Protein AF-A0A1H8CCU9-F1 (afdb_monomer_lite)

Foldseek 3Di:
DDDQDFPDFDADPVRHTQWTDHQQWIWGQDPPPRDIDIDGHHPPDDDDDD

Sequence (50 aa):
MEADAIDDYLRCKCGKIVCEIVEDKVIIKCRHCKRFVVIEAEQVKTIEYN

Secondary structure (DSSP, 8-state):
-------EEEE-TTS-EEEEEETTEEEEE-TTT--EEEEE-TT-------

pLDDT: mean 85.7, std 12.62, range [46.88, 96.62]

Radius of gyration: 11.5 Å; chains: 1; bounding box: 28×29×24 Å

Structure (mmCIF, N/CA/C/O backbone):
data_AF-A0A1H8CCU9-F1
#
_entry.id   AF-A0A1H8CCU9-F1
#
loop_
_atom_site.group_PDB
_atom_site.id
_atom_site.type_symbol
_atom_site.label_atom_id
_atom_site.label_alt_id
_atom_site.label_comp_id
_atom_site.label_asym_id
_atom_site.label_entity_id
_atom_site.label_seq_id
_atom_site.pdbx_PDB_ins_code
_atom_site.Cartn_x
_atom_site.Cartn_y
_atom_site.Cartn_z
_atom_site.occupancy
_atom_site.B_iso_or_equiv
_atom_site.auth_seq_id
_atom_site.auth_comp_id
_atom_site.auth_asym_id
_atom_site.auth_atom_id
_atom_site.pdbx_PDB_model_num
ATOM 1 N N . MET A 1 1 ? -13.281 19.649 -6.535 1.00 48.09 1 MET A N 1
ATOM 2 C CA . MET A 1 1 ? -12.301 18.673 -7.049 1.00 48.09 1 MET A CA 1
ATOM 3 C C . MET A 1 1 ? -11.588 18.156 -5.826 1.00 48.09 1 MET A C 1
ATOM 5 O O . MET A 1 1 ? -10.731 18.855 -5.304 1.00 48.09 1 MET A O 1
ATOM 9 N N . GLU A 1 2 ? -12.083 17.055 -5.273 1.00 46.88 2 GLU A N 1
ATOM 10 C CA . GLU A 1 2 ? -11.506 16.453 -4.073 1.00 46.88 2 GLU A CA 1
ATOM 11 C C . GLU A 1 2 ? -10.218 15.763 -4.505 1.00 46.88 2 GLU A C 1
ATOM 13 O O . GLU A 1 2 ? -10.235 14.897 -5.375 1.00 46.88 2 GLU A O 1
ATOM 18 N N . ALA A 1 3 ? -9.090 16.273 -4.016 1.00 54.53 3 ALA A N 1
ATOM 19 C CA . ALA A 1 3 ? -7.816 15.601 -4.169 1.00 54.53 3 ALA A CA 1
ATOM 20 C C . ALA A 1 3 ? -7.879 14.376 -3.259 1.00 54.53 3 ALA A C 1
ATOM 22 O O . ALA A 1 3 ? -7.999 14.544 -2.046 1.00 54.53 3 ALA A O 1
ATOM 23 N N . ASP A 1 4 ? -7.875 13.187 -3.859 1.00 51.78 4 ASP A N 1
ATOM 24 C CA . ASP A 1 4 ? -7.822 11.903 -3.168 1.00 51.78 4 ASP A CA 1
ATOM 25 C C . ASP A 1 4 ? -6.783 11.980 -2.041 1.00 51.78 4 ASP A C 1
ATOM 27 O O . ASP A 1 4 ? -5.593 12.212 -2.282 1.00 51.78 4 ASP A O 1
ATOM 31 N N . ALA A 1 5 ? -7.265 11.909 -0.801 1.00 58.44 5 ALA A N 1
ATOM 32 C CA . ALA A 1 5 ? -6.466 12.125 0.391 1.00 58.44 5 ALA A CA 1
ATOM 33 C C . ALA A 1 5 ? -5.567 10.909 0.602 1.00 58.44 5 ALA A C 1
ATOM 35 O O . ALA A 1 5 ? -5.968 9.899 1.167 1.00 58.44 5 ALA A O 1
ATOM 36 N N . ILE A 1 6 ? -4.352 10.993 0.079 1.00 65.12 6 ILE A N 1
ATOM 37 C CA . ILE A 1 6 ? -3.304 10.035 0.394 1.00 65.12 6 ILE A CA 1
ATOM 38 C C . ILE A 1 6 ? -2.688 10.509 1.700 1.00 65.12 6 ILE A C 1
ATOM 40 O O . ILE A 1 6 ? -2.000 11.533 1.713 1.00 65.12 6 ILE A O 1
ATOM 44 N N . ASP A 1 7 ? -2.976 9.794 2.785 1.00 76.38 7 ASP A N 1
ATOM 45 C CA . ASP A 1 7 ? -2.529 10.177 4.120 1.00 76.38 7 ASP A CA 1
ATOM 46 C C . ASP A 1 7 ? -1.009 10.062 4.243 1.00 76.38 7 ASP A C 1
ATOM 48 O O . ASP A 1 7 ? -0.371 10.969 4.780 1.00 76.38 7 ASP A O 1
ATOM 52 N N . ASP A 1 8 ? -0.412 8.980 3.717 1.00 88.69 8 ASP A N 1
ATOM 53 C CA . ASP A 1 8 ? 1.042 8.789 3.766 1.00 88.69 8 ASP A CA 1
ATOM 54 C C . ASP A 1 8 ? 1.583 7.690 2.816 1.00 88.69 8 ASP A C 1
ATOM 56 O O . ASP A 1 8 ? 0.863 6.802 2.350 1.00 88.6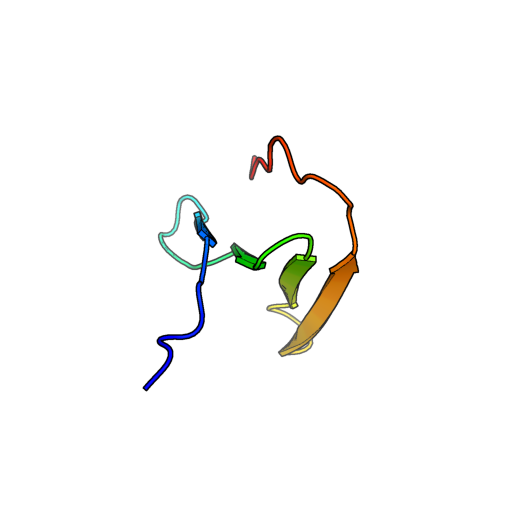9 8 ASP A O 1
ATOM 60 N N . TYR A 1 9 ? 2.897 7.711 2.553 1.00 91.94 9 TYR A N 1
ATOM 61 C CA . TYR A 1 9 ? 3.616 6.683 1.793 1.00 91.94 9 TYR A CA 1
ATOM 62 C C . TYR A 1 9 ? 4.797 6.107 2.573 1.00 91.94 9 TYR A C 1
ATOM 64 O O . TYR A 1 9 ? 5.769 6.804 2.871 1.00 91.94 9 TYR A O 1
ATOM 72 N N . LEU A 1 10 ? 4.836 4.780 2.709 1.00 92.00 10 LEU A N 1
ATOM 73 C CA . LEU A 1 10 ? 6.021 4.094 3.212 1.00 92.00 10 LEU A CA 1
ATOM 74 C C . LEU A 1 10 ? 7.003 3.824 2.073 1.00 92.00 10 LEU A C 1
ATOM 76 O O . LEU A 1 10 ? 6.691 3.153 1.080 1.00 92.00 10 LEU A O 1
ATOM 80 N N . ARG A 1 11 ? 8.233 4.314 2.224 1.00 92.50 11 ARG A N 1
ATOM 81 C CA . ARG A 1 11 ? 9.302 4.132 1.238 1.00 92.50 11 ARG A CA 1
ATOM 82 C C . ARG A 1 11 ? 10.366 3.173 1.743 1.00 92.50 11 ARG A C 1
ATOM 84 O O . ARG A 1 11 ? 10.808 3.219 2.882 1.00 92.50 11 ARG A O 1
ATOM 91 N N . CYS A 1 12 ? 10.828 2.327 0.833 1.00 90.62 12 CYS A N 1
ATOM 92 C CA . CYS A 1 12 ? 12.004 1.501 1.045 1.00 90.62 12 CYS A CA 1
ATOM 93 C C . CYS A 1 12 ? 13.260 2.388 1.073 1.00 90.62 12 CYS A C 1
ATOM 95 O O . CYS A 1 12 ? 13.298 3.426 0.413 1.00 90.62 12 CYS A O 1
ATOM 97 N N . LYS A 1 13 ? 14.343 1.909 1.697 1.00 89.81 13 LYS A N 1
ATOM 98 C CA . LYS A 1 13 ? 15.682 2.535 1.664 1.00 89.81 13 LYS A CA 1
ATOM 99 C C . LYS A 1 13 ? 16.195 2.826 0.241 1.00 89.81 13 LYS A C 1
ATOM 101 O O . LYS A 1 13 ? 16.994 3.730 0.047 1.00 89.81 13 LYS A O 1
ATOM 106 N N . CYS A 1 14 ? 15.707 2.104 -0.774 1.00 92.25 14 CYS A N 1
ATOM 107 C CA . CYS A 1 14 ? 16.013 2.376 -2.186 1.00 92.25 14 CYS A CA 1
ATOM 108 C C . CYS A 1 14 ? 15.201 3.531 -2.816 1.00 92.25 14 CYS A C 1
ATOM 110 O O . CYS A 1 14 ? 15.253 3.719 -4.029 1.00 92.25 14 CYS A O 1
ATOM 112 N N . GLY A 1 15 ? 14.380 4.243 -2.038 1.00 88.00 15 GLY A N 1
ATOM 113 C CA . GLY A 1 15 ? 13.537 5.364 -2.476 1.00 88.00 15 GLY A CA 1
ATOM 114 C C . GLY A 1 15 ? 12.203 4.966 -3.121 1.00 88.00 15 GLY A C 1
ATOM 115 O O . GLY A 1 15 ? 11.317 5.805 -3.301 1.00 88.00 15 GLY A O 1
ATOM 116 N N . LYS A 1 16 ? 12.021 3.683 -3.450 1.00 90.88 16 LYS A N 1
ATOM 11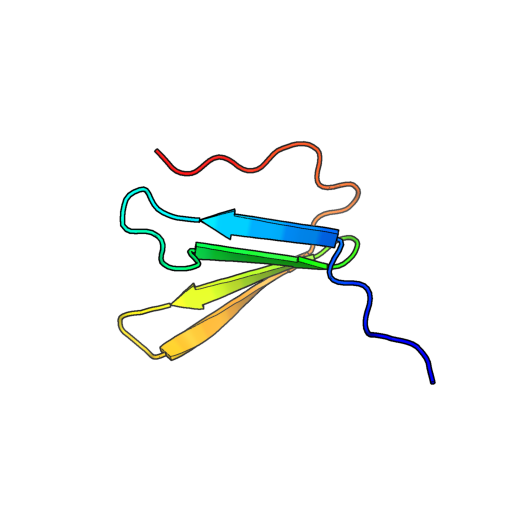7 C CA . LYS A 1 16 ? 10.794 3.164 -4.071 1.00 90.88 16 LYS A CA 1
ATOM 118 C C . LYS A 1 16 ? 9.686 2.946 -3.028 1.00 90.88 16 LYS A C 1
ATOM 120 O O . LYS A 1 16 ? 9.963 2.419 -1.951 1.00 90.88 16 LYS A O 1
ATOM 125 N N . ILE A 1 17 ? 8.440 3.241 -3.399 1.00 92.50 17 ILE A N 1
ATOM 126 C CA . ILE A 1 17 ? 7.245 3.039 -2.560 1.00 92.50 17 ILE A CA 1
ATOM 127 C C . ILE A 1 17 ? 7.057 1.546 -2.249 1.00 92.50 17 ILE A C 1
ATOM 129 O O . ILE A 1 17 ? 7.240 0.684 -3.121 1.00 92.50 17 ILE A O 1
ATOM 133 N N . VAL A 1 18 ? 6.758 1.252 -0.989 1.00 93.81 18 VAL A N 1
ATOM 134 C CA . VAL A 1 18 ? 6.414 -0.079 -0.475 1.00 93.81 18 VAL A CA 1
ATOM 135 C C . VAL A 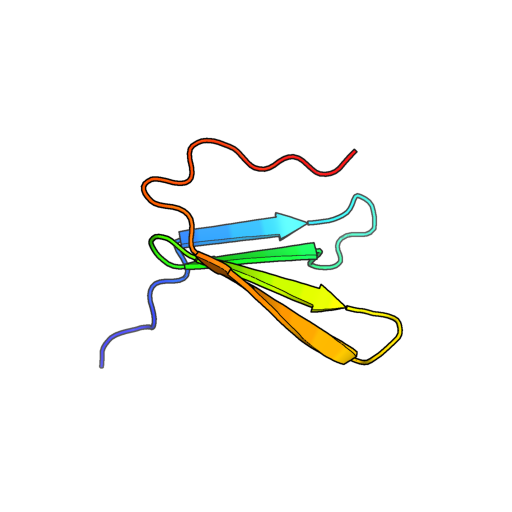1 18 ? 4.903 -0.190 -0.374 1.00 93.81 18 VAL A C 1
ATOM 137 O O . VAL A 1 18 ? 4.321 -1.101 -0.963 1.00 93.81 18 VAL A O 1
ATOM 140 N N . CYS A 1 19 ? 4.288 0.765 0.316 1.00 94.19 19 CYS A N 1
ATOM 141 C CA . CYS A 1 19 ? 2.851 0.846 0.469 1.00 94.19 19 CYS A CA 1
ATOM 142 C C . CYS A 1 19 ? 2.382 2.293 0.560 1.00 94.19 19 CYS A C 1
ATOM 144 O O . CYS A 1 19 ? 3.166 3.209 0.818 1.00 94.19 19 CYS A O 1
ATOM 146 N N . GLU A 1 20 ? 1.095 2.450 0.322 1.00 93.31 20 GLU A N 1
ATOM 147 C CA . GLU A 1 20 ? 0.340 3.685 0.436 1.00 93.31 20 GLU A CA 1
ATOM 148 C C . GLU A 1 20 ? -0.705 3.495 1.531 1.00 93.31 20 GLU A C 1
ATOM 150 O O . GLU A 1 20 ? -1.279 2.407 1.651 1.00 93.31 20 GLU A O 1
ATOM 155 N N . ILE A 1 21 ? -0.891 4.520 2.352 1.00 91.19 21 ILE A N 1
ATOM 156 C CA . ILE A 1 21 ? -1.856 4.538 3.446 1.00 91.19 21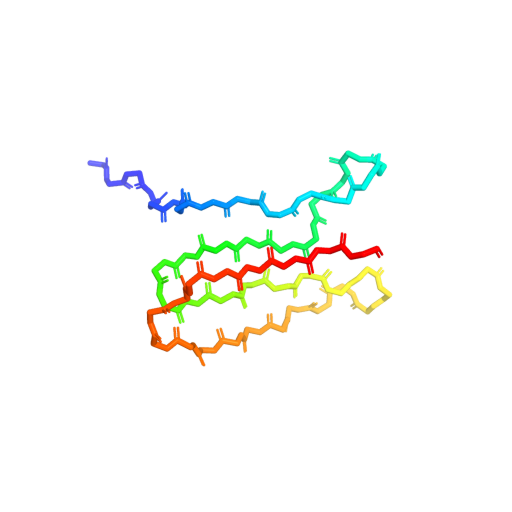 ILE A CA 1
ATOM 157 C C . ILE A 1 21 ? -2.949 5.522 3.042 1.00 91.19 21 ILE A C 1
ATOM 159 O O . ILE A 1 21 ? -2.654 6.676 2.730 1.00 91.19 21 ILE A O 1
ATOM 163 N N . VAL A 1 22 ? -4.183 5.029 2.997 1.00 91.25 22 VAL A N 1
ATOM 164 C CA . VAL A 1 22 ? -5.374 5.791 2.615 1.00 91.25 22 VAL A CA 1
ATOM 165 C C . VAL A 1 22 ? -6.458 5.458 3.625 1.00 91.25 22 VAL A C 1
ATOM 167 O O . VAL A 1 22 ? -6.942 4.325 3.645 1.00 91.25 22 VAL A O 1
ATOM 170 N N . GLU A 1 23 ? -6.820 6.421 4.463 1.00 88.00 23 GLU A N 1
ATOM 171 C CA . GLU A 1 23 ? -7.771 6.256 5.560 1.00 88.00 23 GLU A CA 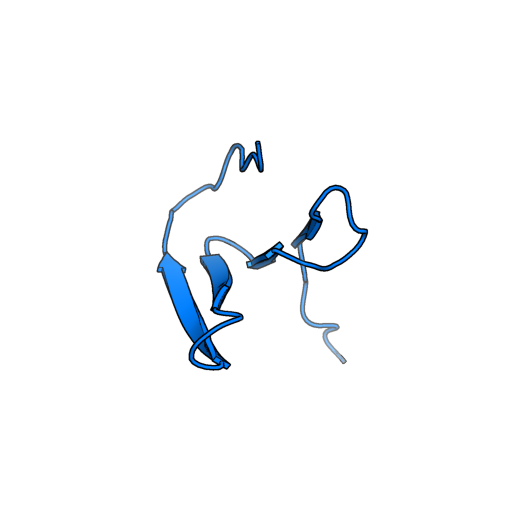1
ATOM 172 C C . GLU A 1 23 ? -7.405 5.032 6.435 1.00 88.00 23 GLU A C 1
ATOM 174 O O . GLU A 1 23 ? -6.309 4.941 6.991 1.00 88.00 23 GLU A O 1
ATOM 179 N N . ASP A 1 24 ? -8.301 4.045 6.512 1.00 90.06 24 ASP A N 1
ATOM 180 C CA . ASP A 1 24 ? -8.143 2.787 7.250 1.00 90.06 24 ASP A CA 1
ATOM 181 C C . ASP A 1 24 ? -7.610 1.643 6.367 1.00 90.06 24 ASP A C 1
ATOM 183 O O . ASP A 1 24 ? -7.891 0.460 6.590 1.00 90.06 24 ASP A O 1
ATOM 187 N N . LYS A 1 25 ? -6.885 1.974 5.295 1.00 91.25 25 LYS A N 1
ATOM 188 C CA . LYS A 1 25 ? -6.387 0.996 4.324 1.00 91.25 25 LYS A CA 1
ATOM 189 C C . LYS A 1 25 ? -4.900 1.143 4.085 1.00 91.25 25 LYS A C 1
ATOM 191 O O . LYS A 1 25 ? -4.362 2.233 3.913 1.00 91.25 25 LYS A O 1
ATOM 196 N N . VAL A 1 26 ? -4.248 -0.007 3.965 1.00 92.94 26 VAL A N 1
ATOM 197 C CA . VAL A 1 26 ? -2.861 -0.120 3.521 1.00 92.94 26 VAL A CA 1
ATOM 198 C C . VAL A 1 26 ? -2.844 -0.831 2.181 1.00 92.94 26 VAL A C 1
ATOM 200 O O . VAL A 1 26 ? -3.211 -2.003 2.064 1.00 92.94 26 VAL A O 1
ATOM 203 N N . ILE A 1 27 ? -2.401 -0.117 1.155 1.00 94.06 27 ILE A N 1
ATOM 204 C CA . ILE A 1 27 ? -2.343 -0.604 -0.217 1.00 94.06 27 ILE A CA 1
ATOM 205 C C . ILE A 1 27 ? -0.893 -0.952 -0.538 1.00 94.06 27 ILE A C 1
ATOM 207 O O . ILE A 1 27 ? -0.014 -0.095 -0.614 1.00 94.06 27 ILE A O 1
ATOM 211 N N . ILE A 1 28 ? -0.628 -2.237 -0.756 1.00 94.50 28 ILE A N 1
ATOM 212 C CA . ILE A 1 28 ? 0.704 -2.760 -1.063 1.00 94.50 28 ILE A CA 1
ATOM 213 C C . ILE A 1 28 ? 0.708 -3.295 -2.490 1.00 94.50 28 ILE A C 1
ATOM 215 O O . ILE A 1 28 ? -0.021 -4.228 -2.829 1.00 94.50 28 ILE A O 1
ATOM 219 N N . LYS A 1 29 ? 1.584 -2.762 -3.343 1.00 93.56 29 LYS A N 1
ATOM 220 C CA . LYS A 1 29 ? 1.793 -3.312 -4.687 1.00 93.56 29 LYS A CA 1
ATOM 221 C C . LYS A 1 29 ? 2.917 -4.340 -4.669 1.00 93.56 29 LYS A C 1
ATOM 223 O O . LYS A 1 29 ? 4.093 -3.995 -4.528 1.00 93.56 29 LYS A O 1
ATOM 228 N N . CYS A 1 30 ? 2.584 -5.609 -4.887 1.00 91.75 30 CYS A N 1
ATOM 229 C CA . CYS A 1 30 ? 3.589 -6.661 -4.973 1.00 91.75 30 CYS A CA 1
ATOM 230 C C . CYS A 1 30 ? 4.473 -6.457 -6.211 1.00 91.75 30 CYS A C 1
ATOM 232 O O . CYS A 1 30 ? 3.990 -6.413 -7.342 1.00 91.75 30 CYS A O 1
ATOM 234 N N . ARG A 1 31 ? 5.794 -6.380 -6.024 1.00 90.31 31 ARG A N 1
ATOM 235 C CA . ARG A 1 31 ? 6.739 -6.168 -7.136 1.00 90.31 31 ARG A CA 1
ATOM 236 C C . ARG A 1 31 ? 6.941 -7.393 -8.018 1.00 90.31 31 ARG A C 1
ATOM 238 O O . ARG A 1 31 ? 7.352 -7.237 -9.162 1.00 90.31 31 ARG A O 1
ATOM 245 N N . HIS A 1 32 ? 6.646 -8.581 -7.499 1.00 94.25 32 HIS A N 1
ATOM 246 C CA . HIS A 1 32 ? 6.800 -9.826 -8.240 1.00 94.25 32 HIS A CA 1
ATOM 247 C C . HIS A 1 32 ? 5.618 -10.065 -9.187 1.00 94.25 32 HIS A C 1
ATOM 249 O O . HIS A 1 32 ? 5.801 -10.163 -10.395 1.00 94.25 32 HIS A O 1
ATOM 255 N N . CYS A 1 33 ? 4.392 -10.089 -8.657 1.00 95.69 33 CYS A N 1
ATOM 256 C CA . CYS A 1 33 ? 3.198 -10.395 -9.451 1.00 95.69 33 CYS A CA 1
ATOM 257 C C . CYS A 1 33 ? 2.452 -9.155 -9.966 1.00 95.69 33 CYS A C 1
ATOM 259 O O . CYS A 1 33 ? 1.499 -9.299 -10.726 1.00 95.69 33 CYS A O 1
ATOM 261 N N . LYS A 1 34 ? 2.859 -7.944 -9.552 1.00 92.81 34 LYS A N 1
ATOM 262 C CA . LYS A 1 34 ? 2.210 -6.656 -9.875 1.00 92.81 34 LYS A CA 1
ATOM 263 C C . LYS A 1 34 ? 0.754 -6.529 -9.405 1.00 92.81 34 LYS A C 1
ATOM 265 O O . LYS A 1 34 ? 0.086 -5.575 -9.793 1.00 92.81 34 LYS A O 1
ATOM 270 N N . ARG A 1 35 ? 0.278 -7.451 -8.563 1.00 96.62 35 ARG A N 1
ATOM 271 C CA . ARG A 1 35 ? -1.047 -7.394 -7.930 1.00 96.62 35 ARG A CA 1
ATOM 272 C C . ARG A 1 35 ? -1.016 -6.493 -6.699 1.00 96.62 35 ARG A C 1
ATOM 274 O O . ARG A 1 35 ? 0.042 -6.299 -6.094 1.00 96.62 35 ARG A O 1
ATOM 281 N N . PHE A 1 36 ? -2.183 -5.982 -6.335 1.00 94.94 36 PHE A N 1
ATOM 282 C CA . PHE A 1 36 ? -2.380 -5.201 -5.123 1.00 94.94 36 PHE A CA 1
ATOM 283 C C . PHE A 1 36 ? -2.854 -6.105 -3.989 1.00 94.94 36 PHE A C 1
ATOM 285 O O . PHE A 1 36 ? -3.704 -6.970 -4.191 1.00 94.94 36 PHE A O 1
ATOM 292 N N . VAL A 1 37 ? -2.275 -5.903 -2.814 1.00 93.94 37 VAL A N 1
ATOM 293 C CA . VAL A 1 37 ? -2.765 -6.416 -1.540 1.00 93.94 37 VAL A CA 1
ATOM 294 C C . VAL A 1 37 ? -3.345 -5.214 -0.814 1.00 93.94 37 VAL A C 1
ATOM 296 O O . VAL A 1 37 ? -2.639 -4.227 -0.618 1.00 93.94 37 VAL A O 1
ATOM 299 N N . VAL A 1 38 ? -4.626 -5.285 -0.472 1.00 94.25 38 VAL A N 1
ATOM 300 C CA . VAL A 1 38 ? -5.311 -4.256 0.311 1.00 94.25 38 VAL A CA 1
ATOM 301 C C . VAL A 1 38 ? -5.563 -4.848 1.685 1.00 94.25 38 VAL A C 1
ATOM 303 O O . VAL A 1 38 ? -6.143 -5.927 1.792 1.00 94.25 38 VAL A O 1
ATOM 306 N N . ILE A 1 39 ? -5.068 -4.171 2.712 1.00 92.06 39 ILE A N 1
ATOM 307 C CA . ILE A 1 39 ? -5.283 -4.542 4.106 1.00 92.06 39 ILE A CA 1
ATOM 308 C C . ILE A 1 39 ? -6.183 -3.469 4.698 1.00 92.06 39 ILE A C 1
ATOM 310 O O . ILE A 1 39 ? -5.794 -2.304 4.732 1.00 92.06 39 ILE A O 1
ATOM 314 N N . GLU A 1 40 ? -7.375 -3.864 5.130 1.00 92.50 40 GLU A N 1
ATOM 315 C CA . GLU A 1 40 ? -8.270 -2.999 5.895 1.00 92.50 40 GLU A CA 1
ATOM 316 C C . GLU A 1 40 ? -7.894 -3.117 7.371 1.00 92.50 40 GLU A C 1
ATOM 318 O O . GLU A 1 40 ? -7.832 -4.220 7.922 1.00 92.50 40 GLU A O 1
ATOM 323 N N . ALA A 1 41 ? -7.571 -1.988 7.986 1.00 85.50 41 ALA A N 1
ATOM 324 C CA . ALA A 1 41 ? -7.164 -1.899 9.374 1.00 85.50 41 ALA A CA 1
ATOM 325 C C . ALA A 1 41 ? -7.673 -0.578 9.951 1.00 85.50 41 ALA A C 1
ATOM 327 O O . ALA A 1 41 ? -7.190 0.490 9.585 1.00 85.50 41 ALA A O 1
ATOM 328 N N . GLU A 1 42 ? -8.628 -0.668 10.874 1.00 86.50 42 GLU A N 1
ATOM 329 C CA . GLU A 1 42 ? -9.169 0.501 11.565 1.00 86.50 42 GLU A CA 1
ATOM 330 C C . GLU A 1 42 ? -8.062 1.191 12.375 1.00 86.50 42 GLU A C 1
ATOM 332 O O . GLU A 1 42 ? -7.419 0.567 13.225 1.00 86.50 42 GLU A O 1
ATOM 337 N N . GLN A 1 43 ? -7.859 2.487 12.131 1.00 83.19 43 GLN A N 1
ATOM 338 C CA . GLN A 1 43 ? -6.896 3.336 12.835 1.00 83.19 43 GLN A CA 1
ATOM 339 C C . GLN A 1 43 ? -5.453 2.821 12.745 1.00 83.19 43 GLN A C 1
ATOM 341 O O . GLN A 1 43 ? -4.816 2.505 13.758 1.00 83.19 43 GLN A O 1
ATOM 346 N N . VAL A 1 44 ? -4.906 2.765 11.530 1.00 82.94 44 VAL A N 1
ATOM 347 C CA . VAL A 1 44 ? -3.487 2.463 11.296 1.00 82.94 44 VAL A CA 1
ATOM 348 C C . VAL A 1 44 ? -2.600 3.409 12.120 1.00 82.94 44 VAL A C 1
ATOM 350 O O . VAL A 1 44 ? -2.454 4.586 11.805 1.00 82.94 44 VAL A O 1
ATOM 353 N N . LYS A 1 45 ? -1.978 2.897 13.190 1.00 84.25 45 LYS A N 1
ATOM 354 C CA . LYS A 1 45 ? -1.125 3.719 14.072 1.00 84.25 45 LYS A CA 1
ATOM 355 C C . LYS A 1 45 ? 0.305 3.857 13.574 1.00 84.25 45 LYS A C 1
ATOM 357 O O . LYS A 1 45 ? 0.933 4.894 13.768 1.00 84.25 45 LYS A O 1
ATOM 362 N N . THR A 1 46 ? 0.875 2.781 13.041 1.00 82.12 46 THR A N 1
ATOM 363 C CA . THR A 1 46 ? 2.293 2.721 12.671 1.00 82.12 46 THR A CA 1
ATOM 364 C C . THR A 1 46 ? 2.504 1.622 11.638 1.00 82.12 46 THR A C 1
ATOM 366 O O . THR A 1 46 ? 1.982 0.519 11.796 1.00 82.12 46 THR A O 1
ATOM 369 N N . ILE A 1 47 ? 3.289 1.912 10.599 1.00 84.50 47 ILE A N 1
ATOM 370 C CA . ILE A 1 47 ? 3.767 0.924 9.630 1.00 84.50 47 ILE A CA 1
ATOM 371 C C . ILE A 1 47 ? 5.267 1.125 9.448 1.00 84.50 47 ILE A C 1
ATOM 373 O O . ILE A 1 47 ? 5.716 2.231 9.156 1.00 84.50 47 ILE A O 1
ATOM 377 N N . GLU A 1 48 ? 6.042 0.053 9.591 1.00 85.12 48 GLU A N 1
ATOM 378 C CA . GLU A 1 48 ? 7.500 0.090 9.485 1.00 85.12 48 GLU A CA 1
ATOM 379 C C . GLU A 1 48 ? 7.996 -0.862 8.393 1.00 85.12 48 GLU A C 1
ATOM 381 O O . GLU A 1 48 ? 7.472 -1.961 8.202 1.00 85.12 48 GLU A O 1
ATOM 386 N N . TYR A 1 49 ? 9.031 -0.436 7.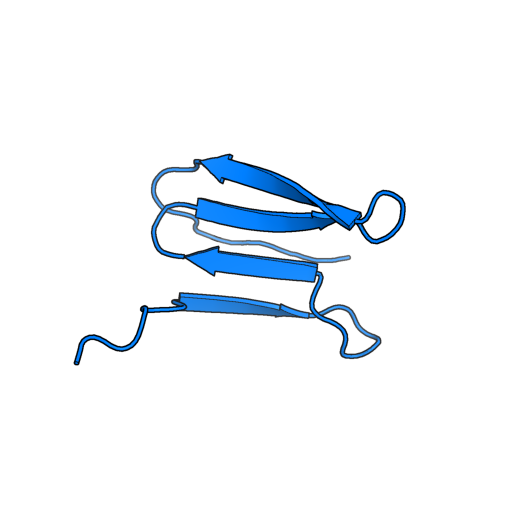668 1.00 84.38 49 TYR A N 1
ATOM 387 C CA . TYR A 1 49 ? 9.730 -1.247 6.673 1.00 84.38 49 TYR A CA 1
ATOM 388 C C . TYR A 1 49 ? 11.184 -1.447 7.116 1.00 84.38 49 TYR A C 1
ATOM 390 O O . TYR A 1 49 ? 11.975 -0.501 7.067 1.00 84.38 49 TYR A O 1
ATOM 398 N N . ASN A 1 50 ? 11.531 -2.671 7.532 1.00 78.88 50 ASN A N 1
ATOM 399 C CA . ASN A 1 50 ? 12.873 -3.034 8.016 1.00 78.88 50 ASN A CA 1
ATOM 400 C C . ASN A 1 50 ? 13.863 -3.372 6.886 1.00 78.88 50 ASN A C 1
ATOM 402 O O . ASN A 1 50 ? 13.513 -4.199 6.015 1.00 78.88 50 ASN A O 1
#